Protein AF-A0A6L3GNK0-F1 (afdb_monomer_lite)

Structure (mmCIF, N/CA/C/O backbone):
data_AF-A0A6L3GNK0-F1
#
_entry.id   AF-A0A6L3GNK0-F1
#
loop_
_atom_site.group_PDB
_atom_site.id
_atom_site.type_symbol
_atom_site.label_atom_id
_atom_site.label_alt_id
_atom_site.label_comp_id
_atom_site.label_asym_id
_atom_site.label_entity_id
_atom_site.label_seq_id
_atom_site.pdbx_PDB_ins_code
_atom_site.Cartn_x
_atom_site.Cartn_y
_atom_site.Cartn_z
_atom_site.occupancy
_atom_site.B_iso_or_equiv
_atom_site.auth_seq_id
_atom_site.auth_comp_id
_atom_site.auth_asym_id
_atom_site.auth_atom_id
_atom_site.pdbx_PDB_model_num
ATOM 1 N N . ASN A 1 1 ? 7.925 -5.909 2.302 1.00 56.56 1 ASN A N 1
ATOM 2 C CA . ASN A 1 1 ? 8.620 -6.569 1.177 1.00 56.56 1 ASN A CA 1
ATOM 3 C C . ASN A 1 1 ? 10.108 -6.259 1.210 1.00 56.56 1 ASN A C 1
ATOM 5 O O . ASN A 1 1 ? 10.442 -5.078 1.202 1.00 56.56 1 ASN A O 1
ATOM 9 N N . PRO A 1 2 ? 10.997 -7.265 1.288 1.00 72.06 2 PRO A N 1
ATOM 10 C CA . PRO A 1 2 ? 12.428 -7.036 1.121 1.00 72.06 2 PRO A CA 1
ATOM 11 C C . PRO A 1 2 ? 12.725 -6.546 -0.310 1.00 72.06 2 PRO A C 1
ATOM 13 O O . PRO A 1 2 ? 11.994 -6.917 -1.239 1.00 72.06 2 PRO A O 1
ATOM 16 N N . PRO A 1 3 ? 13.770 -5.722 -0.506 1.00 74.56 3 PRO A N 1
ATOM 17 C CA . PRO A 1 3 ? 14.213 -5.320 -1.835 1.00 74.56 3 PRO 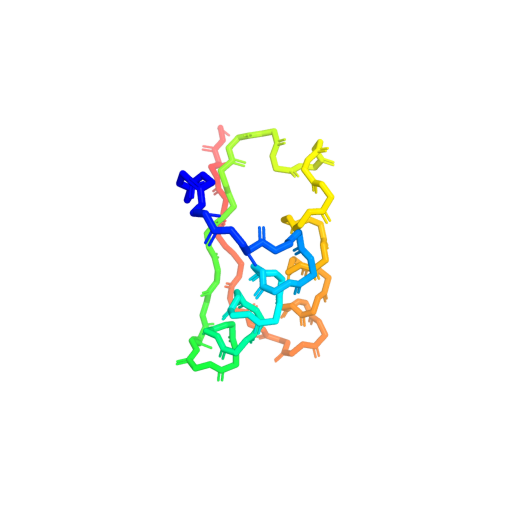A CA 1
ATOM 18 C C . PRO A 1 3 ? 14.643 -6.551 -2.642 1.00 74.56 3 PRO A C 1
ATOM 20 O O . PRO A 1 3 ? 15.460 -7.343 -2.180 1.00 74.56 3 PRO A O 1
ATOM 23 N N . MET A 1 4 ? 14.084 -6.710 -3.836 1.00 84.69 4 MET A N 1
ATOM 24 C CA . MET A 1 4 ? 14.445 -7.730 -4.812 1.00 84.69 4 MET A CA 1
ATOM 25 C C . MET A 1 4 ? 15.385 -7.110 -5.838 1.00 84.69 4 MET A C 1
ATOM 27 O O . MET A 1 4 ? 15.228 -5.946 -6.218 1.00 84.69 4 MET A O 1
ATOM 31 N N . GLU A 1 5 ? 16.358 -7.896 -6.290 1.00 83.81 5 GLU A N 1
ATOM 32 C CA . GLU A 1 5 ? 17.307 -7.473 -7.312 1.00 83.81 5 GLU A CA 1
ATOM 33 C C . GLU A 1 5 ? 16.544 -7.027 -8.573 1.00 83.81 5 GLU A C 1
ATOM 35 O O . GLU A 1 5 ? 15.678 -7.743 -9.075 1.00 83.81 5 GLU A O 1
ATOM 40 N N . ASN A 1 6 ? 16.831 -5.810 -9.048 1.00 89.44 6 ASN A N 1
ATOM 41 C CA . ASN A 1 6 ? 16.181 -5.136 -10.185 1.00 89.44 6 ASN A CA 1
ATOM 42 C C . ASN A 1 6 ? 14.734 -4.645 -9.996 1.00 89.44 6 ASN A C 1
ATOM 44 O O . ASN A 1 6 ? 14.133 -4.201 -10.974 1.00 89.44 6 ASN A O 1
ATOM 48 N N . LYS A 1 7 ? 14.171 -4.650 -8.781 1.00 92.75 7 LYS A N 1
ATOM 49 C CA . LYS A 1 7 ? 12.832 -4.086 -8.547 1.00 92.75 7 LYS A CA 1
ATOM 50 C C . LYS A 1 7 ? 12.907 -2.662 -7.997 1.00 92.75 7 LYS A C 1
ATOM 52 O O . LYS A 1 7 ? 13.448 -2.423 -6.918 1.00 92.75 7 LYS A O 1
ATOM 57 N N . SER A 1 8 ? 12.352 -1.700 -8.730 1.00 94.44 8 SER A N 1
ATOM 58 C CA . SER A 1 8 ? 12.290 -0.304 -8.293 1.00 94.44 8 SER A CA 1
ATOM 59 C C . SER A 1 8 ? 11.138 -0.069 -7.312 1.00 94.44 8 SER A C 1
ATOM 61 O O . SER A 1 8 ? 10.175 -0.832 -7.256 1.00 94.44 8 SER A O 1
ATOM 63 N N . TRP A 1 9 ? 11.176 1.047 -6.576 1.00 93.94 9 TRP A N 1
ATOM 64 C CA . TRP A 1 9 ? 10.048 1.484 -5.737 1.00 93.94 9 TRP A CA 1
ATOM 65 C C . TRP A 1 9 ? 8.731 1.577 -6.525 1.00 93.94 9 TRP A C 1
ATOM 67 O O . TRP A 1 9 ? 7.669 1.243 -6.006 1.00 93.94 9 TRP A O 1
ATOM 77 N N . LYS A 1 10 ? 8.806 2.004 -7.793 1.00 95.38 10 LYS A N 1
ATOM 78 C CA . LYS A 1 10 ? 7.641 2.103 -8.676 1.00 95.38 10 LYS A CA 1
ATOM 79 C C . LYS A 1 10 ? 7.049 0.726 -8.975 1.00 95.38 10 LYS A C 1
ATOM 81 O O . LYS A 1 10 ? 5.831 0.600 -8.997 1.00 95.38 10 LYS A O 1
ATOM 86 N N . ASP A 1 11 ? 7.890 -0.284 -9.173 1.00 95.62 11 ASP A N 1
ATOM 87 C CA . ASP A 1 11 ? 7.432 -1.647 -9.457 1.00 95.62 11 ASP A CA 1
ATOM 88 C C . ASP A 1 11 ? 6.731 -2.259 -8.242 1.00 95.62 11 ASP A C 1
ATOM 90 O O . ASP A 1 11 ? 5.708 -2.916 -8.395 1.00 95.62 11 ASP A O 1
ATOM 94 N N . TYR A 1 12 ? 7.228 -1.995 -7.027 1.00 95.38 12 TYR A N 1
ATOM 95 C CA . TYR A 1 12 ? 6.509 -2.367 -5.803 1.00 95.38 12 TYR A CA 1
ATOM 96 C C . TYR A 1 12 ? 5.145 -1.690 -5.719 1.00 95.38 12 TYR A C 1
ATOM 98 O O . TYR A 1 12 ? 4.151 -2.374 -5.532 1.00 95.38 12 TYR A O 1
ATOM 106 N N . MET A 1 13 ? 5.085 -0.381 -5.969 1.00 96.44 13 MET A N 1
ATOM 107 C CA . MET A 1 13 ? 3.823 0.357 -5.929 1.00 96.44 13 MET A CA 1
ATOM 108 C C . MET A 1 13 ? 2.807 -0.142 -6.953 1.00 96.44 13 MET A C 1
ATOM 110 O O . MET A 1 13 ? 1.622 -0.198 -6.663 1.00 96.44 13 MET A O 1
ATOM 114 N N . ILE A 1 14 ? 3.246 -0.532 -8.149 1.00 96.50 14 ILE A N 1
ATOM 115 C CA . ILE A 1 14 ? 2.348 -1.132 -9.142 1.00 96.50 14 ILE A CA 1
ATOM 116 C C . ILE A 1 14 ? 1.752 -2.441 -8.617 1.00 96.50 14 ILE A C 1
ATOM 118 O O . ILE A 1 14 ? 0.560 -2.676 -8.805 1.00 96.50 14 ILE A O 1
ATOM 122 N N . ASP A 1 15 ? 2.560 -3.287 -7.986 1.00 95.56 15 ASP A N 1
ATOM 123 C CA . ASP A 1 15 ? 2.082 -4.565 -7.462 1.00 95.56 15 ASP A CA 1
ATOM 124 C C . ASP A 1 15 ? 1.160 -4.383 -6.253 1.00 95.56 15 ASP A C 1
ATOM 126 O O . ASP A 1 15 ? 0.108 -5.018 -6.201 1.00 95.56 15 ASP A O 1
ATOM 130 N N . ASP A 1 16 ? 1.498 -3.469 -5.343 1.00 95.56 16 ASP A N 1
ATOM 131 C CA . ASP A 1 16 ? 0.671 -3.161 -4.176 1.00 95.56 16 ASP A CA 1
ATOM 132 C C . ASP A 1 16 ? -0.686 -2.568 -4.606 1.00 95.56 16 ASP A C 1
ATOM 134 O O . ASP A 1 16 ? -1.731 -2.954 -4.085 1.00 95.56 16 ASP A O 1
ATOM 138 N N . LEU A 1 17 ? -0.708 -1.706 -5.633 1.00 96.38 17 LEU A N 1
ATOM 139 C CA . LEU A 1 17 ? -1.956 -1.173 -6.185 1.00 96.38 17 LEU A CA 1
ATOM 140 C C . LEU A 1 17 ? -2.798 -2.240 -6.881 1.00 96.38 17 LEU A C 1
ATOM 142 O O . LEU A 1 17 ? -4.009 -2.228 -6.711 1.00 96.38 17 LEU A O 1
ATOM 146 N N . LYS A 1 18 ? -2.207 -3.171 -7.639 1.00 96.25 18 LYS A N 1
ATOM 147 C CA . LYS A 1 18 ? -2.982 -4.287 -8.216 1.00 96.25 18 LYS A CA 1
ATOM 148 C C . LYS A 1 18 ? -3.673 -5.086 -7.116 1.00 96.25 18 LYS A C 1
ATOM 150 O O . LYS A 1 18 ? -4.874 -5.301 -7.199 1.00 96.25 18 LYS A O 1
ATOM 155 N N . LEU A 1 19 ? -2.926 -5.435 -6.067 1.00 95.31 19 LEU A N 1
ATOM 156 C CA . LEU A 1 19 ? -3.469 -6.168 -4.930 1.00 95.31 19 LEU A CA 1
ATOM 157 C C . LEU A 1 19 ? -4.570 -5.377 -4.213 1.00 95.31 19 LEU A C 1
ATOM 159 O O . LEU A 1 19 ? -5.565 -5.960 -3.796 1.00 95.31 19 LEU A O 1
ATOM 163 N N . LEU A 1 20 ? -4.422 -4.053 -4.107 1.00 96.19 20 LEU A N 1
ATOM 164 C CA . LEU A 1 20 ? -5.437 -3.176 -3.528 1.00 96.19 20 LEU A CA 1
ATOM 165 C C . LEU A 1 20 ? -6.786 -3.293 -4.255 1.00 96.19 20 LEU A C 1
ATOM 167 O O . LEU A 1 20 ? -7.816 -3.359 -3.594 1.00 96.19 20 LEU A O 1
ATOM 171 N N . PHE A 1 21 ? -6.780 -3.353 -5.591 1.00 95.25 21 PHE A N 1
ATOM 172 C CA . PHE A 1 21 ? -8.000 -3.518 -6.395 1.00 95.25 21 PHE A CA 1
ATOM 173 C C . PHE A 1 21 ? -8.605 -4.930 -6.323 1.00 95.25 21 PHE A C 1
ATOM 175 O O . PHE A 1 21 ? -9.775 -5.091 -6.664 1.00 95.25 21 PHE A O 1
ATOM 182 N N . ASP A 1 22 ? -7.842 -5.922 -5.863 1.00 95.94 22 ASP A N 1
ATOM 183 C CA . ASP A 1 22 ? -8.308 -7.300 -5.663 1.00 95.94 22 ASP A CA 1
ATOM 184 C C . ASP A 1 22 ? -8.889 -7.536 -4.251 1.00 95.94 22 ASP A C 1
ATOM 186 O O . ASP A 1 22 ? -9.373 -8.629 -3.961 1.00 95.94 22 ASP A O 1
ATOM 190 N N . CYS A 1 23 ? -8.832 -6.539 -3.361 1.00 94.19 23 CYS A N 1
ATOM 191 C CA . CYS A 1 23 ? -9.240 -6.643 -1.958 1.00 94.19 23 CYS A CA 1
ATOM 192 C C . CYS A 1 23 ? -10.467 -5.768 -1.649 1.00 94.19 23 CYS A C 1
ATOM 194 O O . CYS A 1 23 ? -10.710 -4.755 -2.298 1.00 94.19 23 CYS A O 1
ATOM 196 N N . GLU A 1 24 ? -11.201 -6.089 -0.580 1.00 94.50 24 GLU A N 1
ATOM 197 C CA . GLU A 1 24 ? -12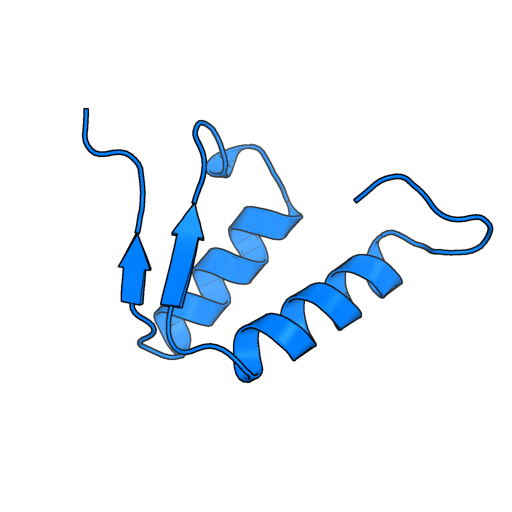.328 -5.273 -0.088 1.00 94.50 24 GLU A CA 1
ATOM 198 C C . GLU A 1 24 ? -11.950 -4.335 1.075 1.00 94.50 24 GLU A C 1
ATOM 200 O O . GLU A 1 24 ? -12.721 -3.445 1.457 1.00 94.50 24 GLU A O 1
ATOM 205 N N . ALA A 1 25 ? -10.772 -4.536 1.671 1.00 96.69 25 ALA A N 1
ATOM 206 C CA . ALA A 1 25 ? -10.304 -3.793 2.835 1.00 96.69 25 ALA A CA 1
ATOM 207 C C . ALA A 1 25 ? -8.779 -3.629 2.854 1.00 96.69 25 ALA A C 1
ATOM 209 O O . ALA A 1 25 ? -8.054 -4.455 2.302 1.00 96.69 25 ALA A O 1
ATOM 210 N N . ILE A 1 26 ? -8.300 -2.609 3.571 1.00 97.00 26 ILE A N 1
ATOM 211 C CA . ILE A 1 26 ? -6.885 -2.455 3.932 1.00 97.00 26 ILE A CA 1
ATOM 212 C C . ILE A 1 26 ? -6.706 -2.374 5.445 1.00 97.00 26 ILE A C 1
ATOM 214 O O . ILE A 1 26 ? -7.570 -1.863 6.161 1.00 97.00 26 ILE A O 1
ATOM 218 N N . TYR A 1 27 ? -5.553 -2.846 5.915 1.00 96.62 27 TYR A N 1
ATOM 219 C CA . TYR A 1 27 ? -5.118 -2.698 7.298 1.00 96.62 27 TYR A CA 1
ATOM 220 C C . TYR A 1 27 ? -3.892 -1.794 7.368 1.00 96.62 27 TYR A C 1
ATOM 222 O O . TYR A 1 27 ? -2.858 -2.087 6.767 1.00 96.62 27 TYR A O 1
ATOM 230 N N . LEU A 1 28 ? -4.004 -0.701 8.111 1.00 96.19 28 LEU A N 1
ATOM 231 C CA . LEU A 1 28 ? -2.951 0.279 8.301 1.00 96.19 28 LEU A CA 1
ATOM 232 C C . LEU A 1 28 ? -2.268 0.032 9.646 1.00 96.19 28 LEU A C 1
ATOM 234 O O . LEU A 1 28 ? -2.892 0.097 10.703 1.00 96.19 28 LEU A O 1
ATOM 238 N N . ILE A 1 29 ? -0.974 -0.272 9.588 1.00 94.56 29 ILE A N 1
ATOM 239 C CA . ILE A 1 29 ? -0.135 -0.466 10.775 1.00 94.56 29 ILE A CA 1
ATOM 240 C C . ILE A 1 29 ? 0.247 0.873 11.415 1.00 94.56 29 ILE A C 1
ATOM 242 O O . ILE A 1 29 ? 0.138 1.930 10.787 1.00 94.56 29 ILE A O 1
ATOM 246 N N . ASP A 1 30 ? 0.760 0.826 12.642 1.00 94.69 30 ASP A N 1
ATOM 247 C CA . ASP A 1 30 ? 1.205 2.025 13.353 1.00 94.69 30 ASP A CA 1
ATOM 248 C C . ASP A 1 30 ? 2.204 2.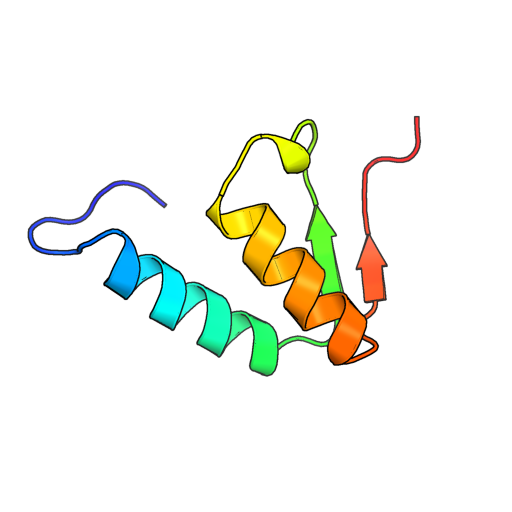842 12.530 1.00 94.69 30 ASP A C 1
ATOM 250 O O . ASP A 1 30 ? 3.096 2.308 11.862 1.00 94.69 30 ASP A O 1
ATOM 254 N N . ASN A 1 31 ? 2.052 4.167 12.595 1.00 94.50 31 ASN A N 1
ATOM 255 C CA . ASN A 1 31 ? 2.896 5.131 11.891 1.00 94.50 31 ASN A CA 1
ATOM 256 C C . ASN A 1 31 ? 2.884 4.983 10.347 1.00 94.50 31 ASN A C 1
ATOM 258 O O . ASN A 1 31 ? 3.810 5.442 9.664 1.00 94.50 31 ASN A O 1
ATOM 262 N N . TRP A 1 32 ? 1.830 4.396 9.759 1.00 95.50 32 TRP A N 1
ATOM 263 C CA . TRP A 1 32 ? 1.657 4.299 8.300 1.00 95.50 32 TRP A CA 1
ATOM 264 C C . TRP A 1 32 ? 1.734 5.660 7.597 1.00 95.50 32 TRP A C 1
ATOM 266 O O . TRP A 1 32 ? 2.210 5.753 6.465 1.00 95.50 32 TRP A O 1
ATOM 276 N N . GLN A 1 33 ? 1.337 6.737 8.279 1.00 96.44 33 GLN A N 1
ATOM 277 C CA . GLN A 1 33 ? 1.360 8.102 7.764 1.00 96.44 33 GLN A CA 1
ATOM 278 C C . GLN A 1 33 ? 2.780 8.557 7.404 1.00 96.44 33 GLN A C 1
ATOM 280 O O . GLN A 1 33 ? 2.936 9.433 6.556 1.00 96.44 33 GLN A O 1
ATOM 285 N N . SER A 1 34 ? 3.827 7.954 7.975 1.00 96.94 34 SER A N 1
ATOM 286 C CA . SER A 1 34 ? 5.219 8.231 7.598 1.00 96.94 34 SER A CA 1
ATOM 287 C C . SER A 1 34 ? 5.633 7.560 6.277 1.00 96.94 34 SER A C 1
ATOM 289 O O . SER A 1 34 ? 6.474 8.092 5.546 1.00 96.94 34 SER A O 1
ATOM 291 N N . SER A 1 35 ? 4.981 6.461 5.884 1.00 96.31 35 SER A N 1
ATOM 292 C CA . SER A 1 35 ? 5.287 5.711 4.661 1.00 96.31 35 SER A CA 1
ATOM 293 C C . SER A 1 35 ? 4.642 6.337 3.424 1.00 96.31 35 SER A C 1
ATOM 295 O O . SER A 1 35 ? 3.425 6.481 3.325 1.00 96.31 35 SER A O 1
ATOM 297 N N . LYS A 1 36 ? 5.464 6.674 2.421 1.00 96.81 36 LYS A N 1
ATOM 298 C CA . LYS A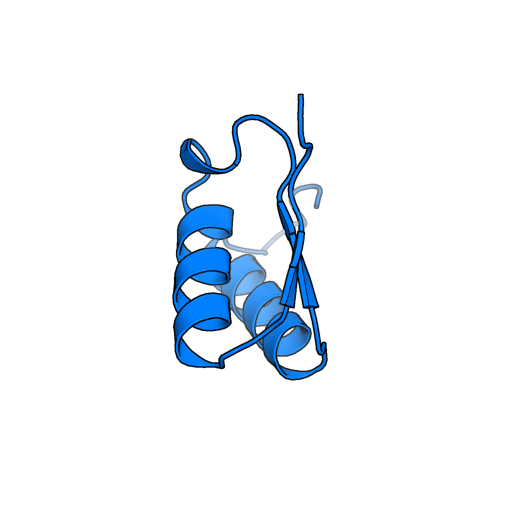 1 36 ? 4.974 7.208 1.139 1.00 96.81 36 LYS A CA 1
ATOM 299 C C . LYS A 1 36 ? 4.000 6.250 0.443 1.00 96.81 36 LYS A C 1
ATOM 301 O O . LYS A 1 36 ? 3.014 6.722 -0.107 1.00 96.81 36 LYS A O 1
ATOM 306 N N . GLY A 1 37 ? 4.290 4.948 0.458 1.00 97.19 37 GLY A N 1
ATOM 307 C CA . GLY A 1 37 ? 3.448 3.928 -0.174 1.00 97.19 37 GLY A CA 1
ATOM 308 C C . GLY A 1 37 ? 2.102 3.781 0.526 1.00 97.19 37 GLY A C 1
ATOM 309 O O . GLY A 1 37 ? 1.067 3.989 -0.096 1.00 97.19 37 GLY A O 1
ATOM 310 N N . ALA A 1 38 ? 2.128 3.591 1.849 1.00 97.06 38 ALA A N 1
ATOM 311 C CA . ALA A 1 38 ? 0.910 3.407 2.636 1.00 97.06 38 ALA A CA 1
ATOM 312 C C . ALA A 1 38 ? -0.039 4.614 2.546 1.00 97.06 38 ALA A C 1
ATOM 314 O O . ALA A 1 38 ? -1.256 4.456 2.521 1.00 97.06 38 ALA A O 1
ATOM 315 N N . ARG A 1 39 ? 0.498 5.841 2.439 1.00 97.94 39 ARG A N 1
ATOM 316 C CA . ARG A 1 39 ? -0.332 7.030 2.187 1.00 97.94 39 ARG A CA 1
ATOM 317 C C . ARG A 1 39 ? -1.054 6.996 0.843 1.00 97.94 39 ARG A C 1
ATOM 319 O O . ARG A 1 39 ? -2.198 7.435 0.776 1.00 97.94 39 ARG A O 1
ATOM 326 N N . ILE A 1 40 ? -0.395 6.510 -0.207 1.00 98.31 40 ILE A N 1
ATOM 327 C CA . ILE A 1 40 ? -0.986 6.387 -1.546 1.00 98.31 40 ILE A CA 1
ATOM 328 C C . ILE A 1 40 ? -2.082 5.318 -1.532 1.00 98.31 40 ILE A C 1
ATOM 330 O O . ILE A 1 40 ? -3.196 5.591 -1.970 1.00 98.31 40 ILE A O 1
ATOM 334 N N . GLU A 1 41 ? -1.790 4.144 -0.972 1.00 98.00 41 GLU A N 1
ATOM 335 C CA . GLU A 1 41 ? -2.751 3.043 -0.832 1.00 98.00 41 GLU A CA 1
ATOM 336 C C . GLU A 1 41 ? -3.980 3.467 -0.022 1.00 98.00 41 GLU A C 1
ATOM 338 O O . GLU A 1 41 ? -5.105 3.279 -0.471 1.00 98.00 41 GLU A O 1
ATOM 343 N N . CYS A 1 42 ? -3.780 4.122 1.128 1.00 97.88 42 CYS A N 1
ATOM 344 C CA . CYS A 1 42 ? -4.868 4.634 1.962 1.00 97.88 42 CYS A CA 1
ATOM 345 C C . CYS A 1 42 ? -5.729 5.668 1.229 1.00 97.88 42 CYS A C 1
ATOM 347 O O . CYS A 1 42 ? -6.953 5.636 1.339 1.00 97.88 42 CYS A O 1
ATOM 349 N N . TYR A 1 43 ? -5.115 6.576 0.462 1.00 98.31 43 TYR A N 1
ATOM 350 C CA . TYR A 1 43 ? -5.867 7.550 -0.327 1.00 98.31 43 TYR A CA 1
ATOM 351 C C . TYR A 1 43 ? -6.756 6.858 -1.367 1.00 98.31 43 TYR A C 1
ATOM 353 O O . TYR A 1 43 ? -7.951 7.128 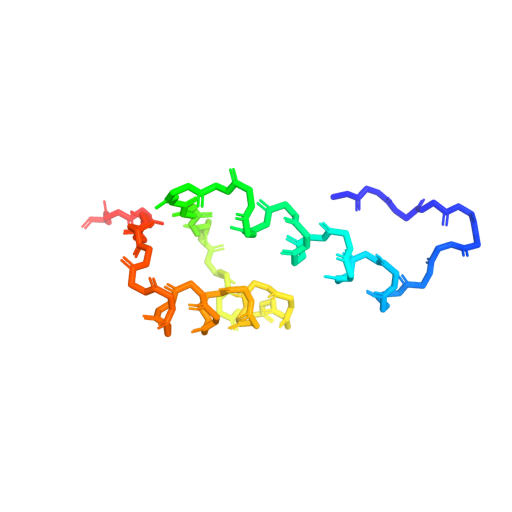-1.427 1.00 98.31 43 TYR A O 1
ATOM 361 N N . ILE A 1 44 ? -6.203 5.911 -2.125 1.00 98.06 44 ILE A N 1
ATOM 362 C CA . ILE A 1 44 ? -6.959 5.173 -3.143 1.00 98.06 44 ILE A CA 1
ATOM 363 C C . ILE A 1 44 ? -8.061 4.327 -2.500 1.00 98.06 44 ILE A C 1
ATOM 365 O O . ILE A 1 44 ? -9.196 4.369 -2.960 1.00 98.06 44 ILE A O 1
ATOM 369 N N . ALA A 1 45 ? -7.775 3.635 -1.396 1.00 97.88 45 ALA A N 1
ATOM 370 C CA . ALA A 1 45 ? -8.770 2.855 -0.665 1.00 97.88 45 ALA A CA 1
ATOM 371 C C . ALA A 1 45 ? -9.971 3.705 -0.214 1.00 97.88 45 ALA A C 1
ATOM 373 O O . ALA A 1 45 ? -11.111 3.249 -0.302 1.00 97.88 45 ALA A O 1
ATOM 374 N N . LYS A 1 46 ? -9.737 4.955 0.220 1.00 97.31 46 LYS A N 1
ATOM 375 C CA . LYS A 1 46 ? -10.808 5.907 0.568 1.00 97.31 46 LYS A CA 1
ATOM 376 C C . LYS A 1 46 ? -11.671 6.263 -0.638 1.00 97.31 46 LYS A C 1
ATOM 378 O O . LYS A 1 46 ? -12.892 6.228 -0.525 1.00 97.31 46 LYS A O 1
ATOM 383 N N . GLU A 1 47 ? -11.053 6.571 -1.776 1.00 97.88 47 GLU A N 1
ATOM 384 C CA . GLU A 1 47 ? -11.769 6.903 -3.019 1.00 97.88 47 GLU A CA 1
ATOM 385 C C . GLU A 1 47 ? -12.563 5.706 -3.569 1.00 97.88 47 GLU A C 1
ATOM 387 O O . GLU A 1 47 ? -13.638 5.875 -4.139 1.00 97.88 47 GLU A O 1
ATOM 392 N N . LEU A 1 48 ? -12.071 4.484 -3.349 1.00 96.25 48 LEU A N 1
ATOM 393 C CA . LEU A 1 48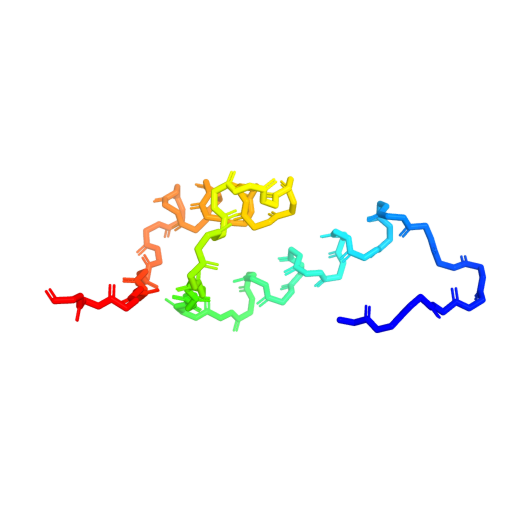 ? -12.768 3.245 -3.701 1.00 96.25 48 LEU A CA 1
ATOM 394 C C . LEU A 1 48 ? -13.883 2.865 -2.711 1.00 96.25 48 LEU A C 1
ATOM 396 O O . LEU A 1 48 ? -14.620 1.915 -2.965 1.00 96.25 48 LEU A O 1
ATOM 400 N N . GLY A 1 49 ? -14.020 3.573 -1.584 1.00 96.50 49 GLY A N 1
ATOM 401 C CA . GLY A 1 49 ? -14.987 3.234 -0.538 1.00 96.50 49 GLY A CA 1
ATOM 402 C C . GLY A 1 49 ? -14.678 1.916 0.183 1.00 96.50 49 GLY A C 1
ATOM 403 O O . GLY A 1 49 ? -15.588 1.279 0.714 1.00 96.50 49 GLY A O 1
ATOM 404 N N . MET A 1 50 ? -13.411 1.490 0.191 1.00 97.31 50 MET A N 1
ATOM 405 C CA . MET A 1 50 ? -12.971 0.259 0.850 1.00 97.31 50 MET A CA 1
ATOM 406 C C . MET A 1 50 ? -13.046 0.378 2.371 1.00 97.31 50 MET A C 1
ATOM 408 O O . MET A 1 50 ? -12.959 1.467 2.949 1.00 97.31 50 MET A O 1
ATOM 412 N N . ARG A 1 51 ? -13.132 -0.767 3.054 1.00 97.81 51 ARG A N 1
ATOM 413 C CA . ARG A 1 51 ? -13.050 -0.792 4.516 1.00 97.81 51 ARG A CA 1
ATOM 414 C C . ARG A 1 51 ? -11.611 -0.528 4.960 1.00 97.81 51 ARG A C 1
ATOM 416 O O . ARG A 1 51 ? -10.698 -1.260 4.595 1.00 97.81 51 ARG A O 1
ATOM 423 N N . ILE A 1 52 ? -11.419 0.487 5.795 1.00 97.00 52 ILE A N 1
ATOM 424 C CA . ILE A 1 52 ? -10.111 0.821 6.367 1.00 97.00 52 ILE A CA 1
ATOM 425 C C . ILE A 1 52 ? -10.094 0.386 7.827 1.00 97.00 52 ILE A C 1
ATOM 427 O O . ILE A 1 52 ? -10.993 0.726 8.596 1.00 97.00 52 ILE A O 1
ATOM 431 N N . LEU A 1 53 ? -9.083 -0.399 8.181 1.00 96.19 53 LEU A N 1
ATOM 432 C CA . LEU A 1 53 ? -8.812 -0.864 9.532 1.00 96.19 53 LEU A CA 1
ATOM 433 C C . LEU A 1 53 ? -7.485 -0.260 9.991 1.00 96.19 53 LEU A C 1
ATOM 435 O O . LEU A 1 53 ? -6.521 -0.251 9.232 1.00 96.19 53 LEU A O 1
ATOM 439 N N . GLU A 1 54 ? -7.426 0.211 11.226 1.00 93.06 54 GLU A N 1
ATOM 440 C CA . GLU A 1 54 ? -6.192 0.644 11.882 1.00 93.06 54 GLU A CA 1
ATOM 441 C C . GLU A 1 54 ? -6.251 0.252 13.360 1.00 93.06 54 GLU A C 1
ATOM 443 O O . GLU A 1 54 ? -7.331 -0.068 13.871 1.00 93.06 54 GLU A O 1
ATOM 448 N N . ASN A 1 55 ? -5.100 0.223 14.036 1.00 88.31 55 ASN A N 1
ATOM 449 C CA . ASN A 1 55 ? -5.072 0.000 15.478 1.00 88.31 55 ASN A CA 1
ATOM 450 C C . ASN A 1 55 ? -5.878 1.111 16.168 1.00 88.31 55 ASN A C 1
ATOM 452 O O . ASN A 1 55 ? -5.575 2.293 16.018 1.00 88.31 55 ASN A O 1
ATOM 456 N N . ILE A 1 56 ? -6.915 0.717 16.904 1.00 67.06 56 ILE A N 1
ATOM 457 C CA . ILE A 1 56 ? -7.641 1.602 17.813 1.00 67.06 56 ILE A CA 1
ATOM 458 C C . ILE A 1 56 ? -6.930 1.453 19.157 1.00 67.06 56 ILE A C 1
ATOM 460 O O . ILE A 1 56 ? -7.033 0.389 19.770 1.00 67.06 56 ILE A O 1
ATOM 464 N N . GLU A 1 57 ? -6.158 2.460 19.563 1.00 58.72 57 GLU A N 1
ATOM 465 C CA . GLU A 1 57 ? -5.720 2.572 20.963 1.00 58.72 57 GLU A CA 1
ATOM 466 C C . GLU A 1 57 ? -6.914 2.843 21.889 1.00 58.72 57 GLU A C 1
ATOM 468 O O . GLU A 1 57 ? -7.786 3.669 21.521 1.00 58.72 57 GLU A O 1
#

Sequence (57 aa):
NPPMENKSWKDYMIDDLKLLFDCEAIYLIDNWQSSKGARIECYIAKELGMRILENIE

Radius of gyration: 12.03 Å; chains: 1; bounding box: 32×16×31 Å

InterPro domains:
  IPR025518 Protein of unknown function DUF4406 [PF14359] (5-53)

pLDDT: mean 92.86, std 9.1, range [56.56, 98.31]

Secondary structure (DSSP, 8-state):
-PPPTT--HHHHHHHHHHHHHT-SEEEEPTTGGG-HHHHHHHHHHHHTT-EEEE---

Organism: Bacteroides fragilis (NCBI:txid817)

Foldseek 3Di:
DPDDPPADPVNVLVVVVVVLVVDQEDEQEPPLVVDPSSVVSVVVCVVVVGHYHYDDD